Protein AF-A0A7Y7P515-F1 (afdb_monomer_lite)

Secondary structure (DSSP, 8-state):
--HHHHHHHHHHTT--HHHHHHHTT--HHHHHHHHHTT---HHHHHHHHHHHTS-GGGGS-S---------------------------TTS-HHHHHHHHHHHHHHHHHT-

Radius of gyration: 21.18 Å; chains: 1; bounding box: 38×63×33 Å

Structure (mmCIF, N/CA/C/O backbone):
data_AF-A0A7Y7P515-F1
#
_entry.id   AF-A0A7Y7P515-F1
#
loop_
_atom_site.group_PDB
_atom_site.id
_atom_site.type_symbol
_atom_site.label_atom_id
_atom_site.label_alt_id
_atom_site.label_comp_id
_atom_site.label_asym_id
_atom_site.label_entity_id
_atom_site.label_seq_id
_atom_site.pdbx_PDB_ins_code
_atom_site.Cartn_x
_atom_site.Cartn_y
_atom_site.Cartn_z
_atom_site.occupancy
_atom_site.B_iso_or_equiv
_atom_site.auth_seq_id
_atom_site.auth_comp_id
_atom_site.auth_asym_id
_atom_site.auth_atom_id
_atom_site.pdbx_PDB_model_num
ATOM 1 N N . MET A 1 1 ? 6.223 4.479 -0.419 1.00 62.28 1 MET A N 1
ATOM 2 C CA . MET A 1 1 ? 5.185 3.427 -0.405 1.00 62.28 1 MET A CA 1
ATOM 3 C C . MET A 1 1 ? 5.525 2.466 0.711 1.00 62.28 1 MET A C 1
ATOM 5 O O . MET A 1 1 ? 6.618 1.895 0.723 1.00 62.28 1 MET A O 1
ATOM 9 N N . ASN A 1 2 ? 4.598 2.340 1.650 1.00 71.94 2 ASN A N 1
ATOM 10 C CA . ASN A 1 2 ? 4.781 1.690 2.927 1.00 71.94 2 ASN A CA 1
ATOM 11 C C . ASN A 1 2 ? 4.178 0.288 2.910 1.00 71.94 2 ASN A C 1
ATOM 13 O O . ASN A 1 2 ? 3.029 0.057 3.277 1.00 71.94 2 ASN A O 1
ATOM 17 N N . TYR A 1 3 ? 4.984 -0.670 2.477 1.00 72.25 3 TYR A N 1
ATOM 18 C CA . TYR A 1 3 ? 4.586 -2.072 2.436 1.00 72.25 3 TYR A CA 1
ATOM 19 C C . TYR A 1 3 ? 4.462 -2.706 3.836 1.00 72.25 3 TYR A C 1
ATOM 21 O O . TYR A 1 3 ? 3.869 -3.777 3.959 1.00 72.25 3 TYR A O 1
ATOM 29 N N . ASN A 1 4 ? 4.954 -2.048 4.897 1.00 79.88 4 ASN A N 1
ATOM 30 C CA . ASN A 1 4 ? 4.738 -2.492 6.279 1.00 79.88 4 ASN A CA 1
ATOM 31 C C . ASN A 1 4 ? 3.289 -2.258 6.723 1.00 79.88 4 ASN A C 1
ATOM 33 O O . ASN A 1 4 ? 2.718 -3.136 7.368 1.00 79.88 4 ASN A O 1
ATOM 37 N N . LYS A 1 5 ? 2.647 -1.177 6.252 1.00 84.44 5 LYS A N 1
ATOM 38 C CA . LYS A 1 5 ? 1.217 -0.922 6.505 1.00 84.44 5 LYS A CA 1
ATOM 39 C C . LYS A 1 5 ? 0.312 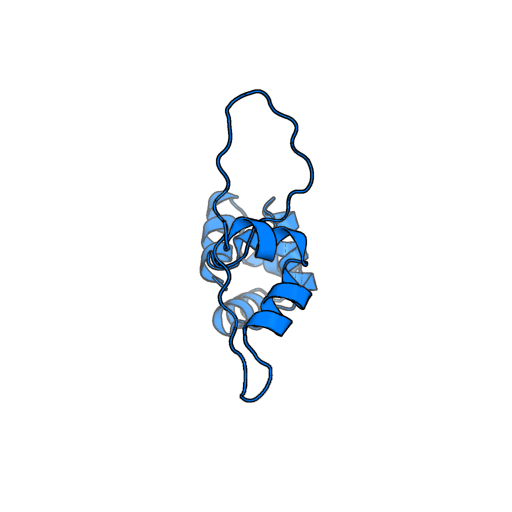-2.060 6.039 1.00 84.44 5 LYS A C 1
ATOM 41 O O . LYS A 1 5 ? -0.720 -2.290 6.653 1.00 84.44 5 LYS A O 1
ATOM 46 N N . ILE A 1 6 ? 0.680 -2.794 4.982 1.00 85.75 6 ILE A N 1
ATOM 47 C CA . ILE A 1 6 ? -0.104 -3.956 4.528 1.00 85.75 6 ILE A CA 1
ATOM 48 C C . ILE A 1 6 ? -0.175 -5.014 5.635 1.00 85.75 6 ILE A C 1
ATOM 50 O O . ILE A 1 6 ? -1.242 -5.571 5.876 1.00 85.75 6 ILE A O 1
ATOM 54 N N . LYS A 1 7 ? 0.941 -5.272 6.328 1.00 85.81 7 LYS A N 1
ATOM 55 C CA . LYS A 1 7 ? 0.993 -6.253 7.420 1.00 85.81 7 LYS A CA 1
ATOM 56 C C . LYS A 1 7 ? 0.229 -5.769 8.645 1.00 85.81 7 LYS A C 1
ATOM 58 O O . LYS A 1 7 ? -0.609 -6.500 9.152 1.00 85.81 7 LYS A O 1
ATOM 63 N N . GLU A 1 8 ? 0.463 -4.525 9.050 1.00 88.38 8 GLU A N 1
ATOM 64 C CA . GLU A 1 8 ? -0.221 -3.907 10.193 1.00 88.38 8 GLU A CA 1
ATOM 65 C C . GLU A 1 8 ? -1.745 -3.903 9.998 1.00 88.38 8 GLU A C 1
ATOM 67 O O . GLU A 1 8 ? -2.510 -4.277 10.890 1.00 88.38 8 GLU A O 1
ATOM 72 N N . LEU A 1 9 ? -2.206 -3.543 8.796 1.00 88.31 9 LEU A N 1
ATOM 73 C CA . LEU A 1 9 ? -3.627 -3.543 8.465 1.00 88.31 9 LEU A CA 1
ATOM 74 C C . LEU A 1 9 ? -4.196 -4.962 8.414 1.00 88.31 9 LEU A C 1
ATOM 76 O O . LEU A 1 9 ? -5.289 -5.179 8.937 1.00 88.31 9 LEU A O 1
ATOM 80 N N . ALA A 1 10 ? -3.467 -5.929 7.855 1.00 88.19 10 ALA A N 1
ATOM 81 C CA . ALA A 1 10 ? -3.877 -7.331 7.852 1.00 88.19 10 ALA A CA 1
ATOM 82 C C . ALA A 1 10 ? -4.068 -7.872 9.280 1.00 88.19 10 ALA A C 1
ATOM 84 O O . ALA A 1 10 ? -5.127 -8.423 9.593 1.00 88.19 10 ALA A O 1
ATOM 85 N N . GLU A 1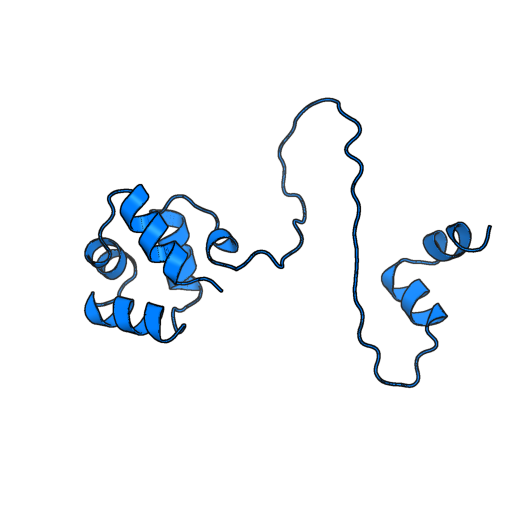 11 ? -3.110 -7.611 10.171 1.00 88.12 11 GLU A N 1
ATOM 86 C CA . GLU A 1 11 ? -3.185 -7.977 11.590 1.00 88.12 11 GLU A CA 1
ATOM 87 C C . GLU A 1 11 ? -4.388 -7.319 12.282 1.00 88.12 11 GLU A C 1
ATOM 89 O O . GLU A 1 11 ? -5.183 -8.006 12.927 1.00 88.12 11 GLU A O 1
ATOM 94 N N . SER A 1 12 ? -4.600 -6.014 12.072 1.00 87.69 12 SER A N 1
ATOM 95 C CA . SER A 1 12 ? -5.735 -5.282 12.660 1.00 87.69 12 SER A CA 1
ATOM 96 C C . SER A 1 12 ? -7.104 -5.803 12.197 1.00 87.69 12 SER A C 1
ATOM 98 O O . SER A 1 12 ? -8.087 -5.747 12.938 1.00 87.69 12 SER A O 1
ATOM 100 N N . ARG A 1 13 ? -7.173 -6.336 10.971 1.00 86.75 13 ARG A N 1
ATOM 101 C CA . ARG A 1 13 ? -8.384 -6.900 10.359 1.00 86.75 13 ARG A CA 1
ATOM 102 C C . ARG A 1 13 ? -8.539 -8.399 10.622 1.00 86.75 13 ARG A C 1
ATOM 104 O O . ARG A 1 13 ? -9.507 -8.982 10.140 1.00 86.75 13 ARG A O 1
ATOM 111 N N . LYS A 1 14 ? -7.628 -9.018 11.387 1.00 89.31 14 LYS A N 1
ATOM 112 C CA . LYS A 1 14 ? -7.569 -10.474 11.619 1.00 89.31 14 LYS A CA 1
ATOM 113 C C . LYS A 1 14 ? -7.505 -11.282 10.315 1.00 89.31 14 LYS A C 1
ATOM 115 O O . LYS A 1 14 ? -8.009 -12.400 10.250 1.00 89.31 14 LYS A O 1
ATOM 120 N N . VAL A 1 15 ? -6.896 -10.713 9.277 1.00 88.94 15 VAL A N 1
ATOM 121 C CA . VAL A 1 15 ? -6.670 -11.378 7.991 1.00 88.94 15 VAL A CA 1
ATOM 122 C C . VAL A 1 15 ? -5.216 -11.825 7.946 1.00 88.94 15 VAL A C 1
ATOM 124 O O . VAL A 1 15 ? -4.308 -11.025 8.162 1.00 88.94 15 VAL A O 1
ATOM 127 N N . THR A 1 16 ? -4.970 -13.100 7.657 1.00 89.38 16 THR A N 1
ATOM 128 C CA . THR A 1 16 ? -3.593 -13.589 7.552 1.00 89.38 16 THR A CA 1
ATOM 129 C C . THR A 1 16 ? -2.975 -13.209 6.204 1.00 89.38 16 THR A C 1
ATOM 131 O O . THR A 1 16 ? -3.666 -13.074 5.191 1.00 89.38 16 THR A O 1
ATOM 134 N N . ILE A 1 17 ? -1.645 -13.080 6.153 1.00 88.50 17 ILE A N 1
ATOM 135 C CA . ILE A 1 17 ? -0.926 -12.861 4.884 1.00 88.50 17 ILE A CA 1
ATOM 136 C C . ILE A 1 17 ? -1.167 -14.019 3.906 1.00 88.50 17 ILE A C 1
ATOM 138 O O . ILE A 1 17 ? -1.250 -13.801 2.698 1.00 88.50 17 ILE A O 1
ATOM 142 N N . LYS A 1 18 ? -1.341 -15.238 4.423 1.00 89.88 18 LYS A N 1
ATOM 143 C CA . LYS A 1 18 ? -1.703 -16.415 3.634 1.00 89.88 18 LYS A CA 1
ATOM 144 C C . LYS A 1 18 ? -3.058 -16.248 2.945 1.00 89.88 18 LYS A C 1
ATOM 146 O O . LYS A 1 18 ? -3.157 -16.486 1.743 1.00 89.88 18 LYS A O 1
ATOM 151 N N . ASP A 1 19 ? -4.072 -15.782 3.672 1.00 90.50 19 ASP A N 1
ATOM 152 C CA . ASP A 1 19 ? -5.406 -15.542 3.109 1.00 90.50 19 ASP A CA 1
ATOM 153 C C . ASP A 1 19 ? -5.385 -14.434 2.054 1.00 90.50 19 ASP A C 1
ATOM 155 O O . ASP A 1 19 ? -6.017 -14.565 1.005 1.00 90.50 19 ASP A O 1
ATOM 159 N N . LEU A 1 20 ? -4.620 -13.364 2.297 1.00 90.88 20 LEU A N 1
ATOM 160 C CA . LEU A 1 20 ? -4.410 -12.306 1.306 1.00 90.88 20 LEU A CA 1
ATOM 161 C C . LEU A 1 20 ? -3.756 -12.856 0.041 1.00 90.88 20 LEU A C 1
ATOM 163 O O . LEU A 1 20 ? -4.240 -12.583 -1.054 1.00 90.88 20 LEU A O 1
ATOM 167 N N . ALA A 1 21 ? -2.696 -13.655 0.185 1.00 91.94 21 ALA A N 1
ATOM 168 C CA . ALA A 1 21 ? -1.975 -14.232 -0.942 1.00 91.94 21 ALA A CA 1
ATOM 169 C C . ALA A 1 21 ? -2.903 -15.065 -1.832 1.00 91.94 21 ALA A C 1
ATOM 171 O O . ALA A 1 21 ? -2.966 -14.819 -3.036 1.00 91.94 21 ALA A O 1
ATOM 172 N N . ILE A 1 22 ? -3.690 -15.962 -1.232 1.00 92.69 22 ILE A N 1
ATOM 173 C CA . ILE A 1 22 ? -4.652 -16.805 -1.956 1.00 92.69 22 ILE A CA 1
ATOM 174 C C . ILE A 1 22 ? -5.658 -15.942 -2.725 1.00 92.69 22 ILE A C 1
ATOM 176 O O . ILE A 1 22 ? -5.901 -16.184 -3.907 1.00 92.69 22 ILE A O 1
ATOM 180 N N . ARG A 1 23 ? -6.211 -14.906 -2.084 1.00 88.88 23 ARG A N 1
ATOM 181 C CA . ARG A 1 23 ? -7.228 -14.035 -2.695 1.00 88.88 23 ARG A CA 1
ATOM 182 C C . ARG A 1 23 ? -6.692 -13.166 -3.829 1.00 88.88 23 ARG A C 1
ATOM 184 O O . ARG A 1 23 ? -7.458 -12.819 -4.719 1.00 88.88 23 ARG A O 1
ATOM 191 N N . VAL A 1 24 ? -5.404 -12.820 -3.811 1.00 91.75 24 VAL A N 1
ATOM 192 C CA . VAL A 1 24 ? -4.783 -11.977 -4.847 1.00 91.75 24 VAL A CA 1
ATOM 193 C C . VAL A 1 24 ? -3.919 -12.747 -5.845 1.00 91.75 24 VAL A C 1
ATOM 195 O O . VAL A 1 24 ? -3.212 -12.131 -6.641 1.00 91.75 24 VAL A O 1
ATOM 198 N N . GLY A 1 25 ? -3.983 -14.082 -5.831 1.00 90.75 25 GLY A N 1
ATOM 199 C CA . GLY A 1 25 ? -3.298 -14.939 -6.804 1.00 90.75 25 GLY A CA 1
ATOM 200 C C . GLY A 1 25 ? -1.790 -15.084 -6.574 1.00 90.75 25 GLY A C 1
ATOM 201 O O . GLY A 1 25 ? -1.046 -15.371 -7.510 1.00 90.75 25 GLY A O 1
ATOM 202 N N . TYR A 1 26 ? -1.326 -14.886 -5.340 1.00 92.50 26 TYR A N 1
ATOM 203 C CA . TYR A 1 26 ? 0.053 -15.132 -4.926 1.00 92.50 26 TYR A CA 1
ATOM 204 C C . TYR A 1 26 ? 0.159 -16.416 -4.099 1.00 92.50 26 TYR A C 1
ATOM 206 O O . TYR A 1 26 ? -0.755 -16.808 -3.377 1.00 92.50 26 TYR A O 1
ATOM 214 N N . THR A 1 27 ? 1.335 -17.040 -4.124 1.00 93.75 27 THR A N 1
ATOM 215 C CA . THR A 1 27 ? 1.721 -17.951 -3.041 1.00 93.75 27 THR A CA 1
ATOM 216 C C . THR A 1 27 ? 2.071 -17.134 -1.798 1.00 93.75 27 THR A C 1
ATOM 218 O O . THR A 1 27 ? 2.507 -15.988 -1.910 1.00 93.75 27 THR A O 1
ATOM 221 N N . GLU A 1 28 ? 1.936 -17.710 -0.605 1.00 91.69 28 GLU A N 1
ATOM 222 C CA . GLU A 1 28 ? 2.274 -17.027 0.655 1.00 91.69 28 GLU A CA 1
ATOM 223 C C . GLU A 1 28 ? 3.718 -16.486 0.649 1.00 91.69 28 GLU A C 1
ATOM 225 O O . GLU A 1 28 ? 3.958 -15.299 0.888 1.00 91.69 28 GLU A O 1
ATOM 230 N N . ALA A 1 29 ? 4.681 -17.326 0.254 1.00 90.44 29 ALA A N 1
ATOM 231 C CA . ALA A 1 29 ? 6.077 -16.926 0.084 1.00 90.44 29 ALA A CA 1
ATOM 232 C C . ALA A 1 29 ? 6.256 -15.859 -1.014 1.00 90.44 29 ALA A C 1
ATOM 234 O O . ALA A 1 29 ? 7.070 -14.942 -0.872 1.00 90.44 29 ALA A O 1
ATOM 235 N N . GLY A 1 30 ? 5.482 -15.955 -2.100 1.00 91.88 30 GLY A N 1
ATOM 236 C CA . GLY A 1 30 ? 5.488 -14.994 -3.199 1.00 91.88 30 GLY A CA 1
ATOM 237 C C . GLY A 1 30 ? 5.016 -13.610 -2.765 1.00 91.88 30 GLY A C 1
ATOM 238 O O . GLY A 1 30 ? 5.679 -12.622 -3.081 1.00 91.88 30 GLY A O 1
ATOM 239 N N . LEU A 1 31 ? 3.934 -13.530 -1.986 1.00 90.88 31 LEU A N 1
ATOM 240 C CA . LEU A 1 31 ? 3.436 -12.266 -1.449 1.00 90.88 31 LEU A CA 1
ATOM 241 C C . LEU A 1 31 ? 4.434 -11.665 -0.453 1.00 90.88 31 LEU A C 1
ATOM 243 O O . LEU A 1 31 ? 4.753 -10.481 -0.546 1.00 90.88 31 LEU A O 1
ATOM 247 N N . HIS A 1 32 ? 5.018 -12.476 0.435 1.00 89.19 32 HIS A N 1
ATOM 248 C CA . HIS A 1 32 ? 6.083 -12.018 1.334 1.00 89.19 32 HIS A CA 1
ATOM 249 C C . HIS A 1 32 ? 7.285 -11.437 0.581 1.00 89.19 32 HIS 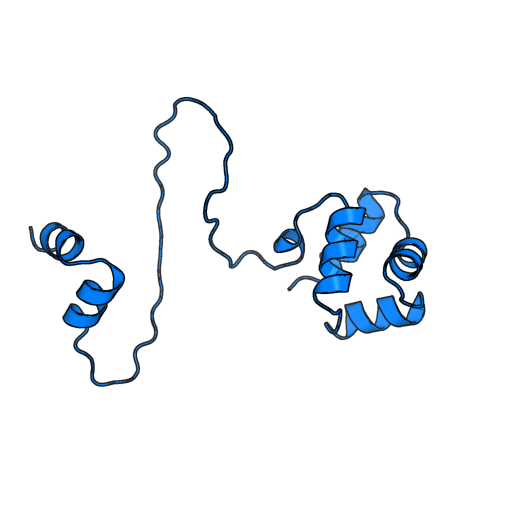A C 1
ATOM 251 O O . HIS A 1 32 ? 7.815 -10.392 0.976 1.00 89.19 32 HIS A O 1
ATOM 257 N N . LYS A 1 33 ? 7.714 -12.096 -0.501 1.00 91.00 33 LYS A N 1
ATOM 258 C CA . LYS A 1 33 ? 8.799 -11.614 -1.361 1.00 91.00 33 LYS A CA 1
ATOM 259 C C . LYS A 1 33 ? 8.404 -10.327 -2.084 1.00 91.00 33 LYS A C 1
ATOM 261 O O . LYS A 1 33 ? 9.204 -9.400 -2.111 1.00 91.00 33 LYS A O 1
ATOM 266 N N . ALA A 1 34 ? 7.183 -10.240 -2.606 1.00 89.44 34 ALA A N 1
ATOM 267 C CA . ALA A 1 34 ? 6.693 -9.057 -3.309 1.00 89.44 34 ALA A CA 1
ATOM 268 C C . ALA A 1 34 ? 6.572 -7.832 -2.385 1.00 89.44 34 ALA A C 1
ATOM 270 O O . ALA A 1 34 ? 6.991 -6.742 -2.768 1.00 89.44 34 ALA A O 1
ATOM 271 N N . ILE A 1 35 ? 6.089 -8.019 -1.150 1.00 87.38 35 ILE A N 1
ATOM 272 C CA . ILE A 1 35 ? 6.061 -6.988 -0.097 1.00 87.38 35 ILE A CA 1
ATOM 273 C C . ILE A 1 35 ? 7.487 -6.513 0.213 1.00 87.38 35 ILE A C 1
ATOM 275 O O . ILE A 1 35 ? 7.750 -5.312 0.244 1.00 87.38 35 ILE A O 1
ATOM 279 N N . ARG A 1 36 ? 8.426 -7.448 0.416 1.00 85.94 36 ARG A N 1
ATOM 280 C CA . ARG A 1 36 ? 9.828 -7.128 0.741 1.00 85.94 36 ARG A CA 1
ATOM 281 C C . ARG A 1 36 ? 10.534 -6.391 -0.400 1.00 85.94 36 ARG A C 1
ATOM 283 O O . ARG A 1 36 ? 11.247 -5.425 -0.152 1.00 85.94 36 ARG A O 1
ATOM 290 N N . ASN A 1 37 ? 10.315 -6.840 -1.632 1.00 88.94 37 ASN A N 1
ATOM 291 C CA . ASN A 1 37 ? 10.961 -6.312 -2.830 1.00 88.94 37 ASN A CA 1
ATOM 292 C C . ASN A 1 37 ? 10.229 -5.104 -3.426 1.00 88.94 37 ASN A C 1
ATOM 294 O O . ASN A 1 37 ? 10.666 -4.589 -4.451 1.00 88.94 37 ASN A O 1
ATOM 298 N N . LYS A 1 38 ? 9.128 -4.653 -2.807 1.00 84.31 38 LYS A N 1
ATOM 299 C CA . LYS A 1 38 ? 8.300 -3.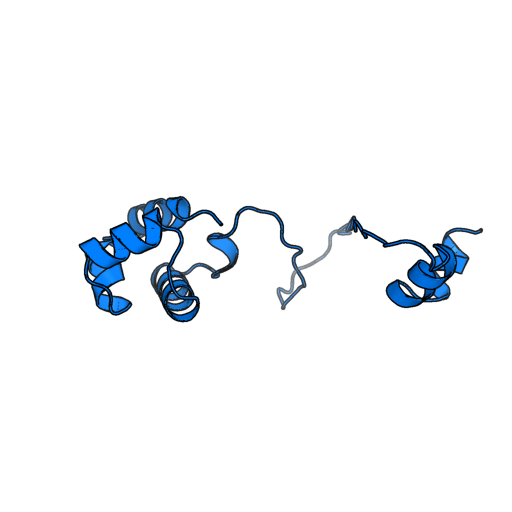537 -3.287 1.00 84.31 38 LYS A CA 1
ATOM 300 C C . LYS A 1 38 ? 7.817 -3.736 -4.732 1.00 84.31 38 LYS A C 1
ATOM 302 O O . LYS A 1 38 ? 7.807 -2.800 -5.524 1.00 84.31 38 LYS A O 1
ATOM 307 N N . SER A 1 39 ? 7.445 -4.970 -5.074 1.00 88.19 39 SER A N 1
ATOM 308 C CA . SER A 1 39 ? 7.156 -5.409 -6.447 1.00 88.19 39 SER A CA 1
ATOM 309 C C . SER A 1 39 ? 5.742 -5.981 -6.608 1.00 88.19 39 SER A C 1
ATOM 311 O O . SER A 1 39 ? 5.522 -6.885 -7.418 1.00 88.19 39 SER A O 1
ATOM 313 N N . ILE A 1 40 ? 4.791 -5.532 -5.786 1.00 88.75 40 ILE A N 1
ATOM 314 C CA . ILE A 1 40 ? 3.381 -5.921 -5.923 1.00 88.75 40 ILE A CA 1
ATOM 315 C C . ILE A 1 40 ? 2.800 -5.186 -7.134 1.00 88.75 40 ILE A C 1
ATOM 317 O O . ILE A 1 40 ? 3.030 -3.989 -7.301 1.00 88.75 40 ILE A O 1
ATOM 321 N N . LYS A 1 41 ? 2.052 -5.899 -7.982 1.00 88.88 41 LYS A N 1
ATOM 322 C CA . LYS A 1 41 ? 1.329 -5.284 -9.105 1.00 88.88 41 LYS A CA 1
ATOM 323 C C . LYS A 1 41 ? 0.222 -4.365 -8.585 1.00 88.88 41 LYS A C 1
ATOM 325 O O . LYS A 1 41 ? -0.394 -4.677 -7.569 1.00 88.88 41 LYS A O 1
ATOM 330 N N . VAL A 1 42 ? -0.062 -3.277 -9.300 1.00 87.38 42 VAL A N 1
ATOM 331 C CA . VAL A 1 42 ? -1.097 -2.302 -8.904 1.00 87.38 42 VAL A CA 1
ATOM 332 C C . VAL A 1 42 ? -2.459 -2.980 -8.719 1.00 87.38 42 VAL A C 1
ATOM 334 O O . VAL A 1 42 ? -3.056 -2.815 -7.663 1.00 87.38 42 VAL A O 1
ATOM 337 N N . ASP A 1 43 ? -2.874 -3.846 -9.647 1.00 89.62 43 ASP A N 1
ATOM 338 C CA . ASP A 1 43 ? -4.147 -4.585 -9.555 1.00 89.62 43 ASP A CA 1
ATOM 339 C C . ASP A 1 43 ? -4.232 -5.450 -8.286 1.00 89.62 43 ASP A C 1
ATOM 341 O O . ASP A 1 43 ? -5.244 -5.506 -7.589 1.00 89.62 43 ASP A O 1
ATOM 345 N N . SER A 1 44 ? -3.132 -6.123 -7.938 1.00 91.56 44 SER A N 1
ATOM 346 C CA . SER A 1 44 ? -3.065 -6.948 -6.731 1.00 91.56 44 SER A CA 1
ATOM 347 C C . SER A 1 44 ? -3.090 -6.095 -5.466 1.00 91.56 44 SER A C 1
ATOM 349 O O . SER A 1 44 ? -3.701 -6.486 -4.476 1.00 91.56 44 SER A O 1
ATOM 351 N N . LEU A 1 45 ? -2.444 -4.930 -5.491 1.00 90.19 45 LEU A N 1
ATOM 352 C CA . LEU A 1 45 ? -2.466 -3.973 -4.392 1.00 90.19 45 LEU A CA 1
ATOM 353 C C . LEU A 1 45 ? -3.868 -3.382 -4.185 1.00 90.19 45 LEU A C 1
ATOM 355 O O . LEU A 1 45 ? -4.291 -3.220 -3.042 1.00 90.19 45 LEU A O 1
ATOM 359 N N . GLU A 1 46 ? -4.592 -3.099 -5.265 1.00 90.44 46 GLU A N 1
ATOM 360 C CA . GLU A 1 46 ? -5.981 -2.640 -5.219 1.00 90.44 46 GLU A CA 1
ATOM 361 C C . GLU A 1 46 ? -6.894 -3.700 -4.596 1.00 90.44 46 GLU A C 1
ATOM 363 O O . GLU A 1 46 ? -7.640 -3.399 -3.663 1.00 90.44 46 GLU A O 1
ATOM 368 N N . ASN A 1 47 ? -6.746 -4.963 -5.002 1.00 93.06 47 ASN A N 1
ATOM 369 C CA . ASN A 1 47 ? -7.473 -6.078 -4.393 1.00 93.06 47 ASN A CA 1
ATOM 370 C C . ASN A 1 47 ? -7.141 -6.239 -2.901 1.00 93.06 47 ASN A C 1
ATOM 372 O O . ASN A 1 47 ? -8.038 -6.462 -2.089 1.00 93.06 47 ASN A O 1
ATOM 376 N N . ILE A 1 48 ? -5.869 -6.087 -2.506 1.00 91.62 48 ILE A N 1
ATOM 377 C CA . ILE A 1 48 ? -5.475 -6.078 -1.086 1.00 91.62 48 ILE A CA 1
ATOM 378 C C . ILE A 1 48 ? -6.179 -4.931 -0.346 1.00 91.62 48 ILE A C 1
ATOM 380 O O . ILE A 1 48 ? -6.698 -5.146 0.749 1.00 91.62 48 ILE A O 1
ATOM 384 N N . ALA A 1 49 ? -6.235 -3.733 -0.935 1.00 91.44 49 ALA A N 1
ATOM 385 C CA . ALA A 1 49 ? -6.916 -2.576 -0.354 1.00 91.44 49 ALA A CA 1
ATOM 386 C C . ALA A 1 49 ? -8.407 -2.864 -0.117 1.00 91.44 49 ALA A C 1
ATOM 388 O O . ALA A 1 49 ? -8.915 -2.656 0.987 1.00 91.44 49 ALA A O 1
ATOM 389 N N . GLN A 1 50 ? -9.078 -3.428 -1.126 1.00 92.19 50 GLN A N 1
ATOM 390 C CA . GLN A 1 50 ? -10.483 -3.827 -1.055 1.00 92.19 50 GLN A CA 1
ATOM 391 C C . GLN A 1 50 ? -10.727 -4.870 0.042 1.00 92.19 50 GLN A C 1
ATOM 393 O O . GLN A 1 50 ? -11.644 -4.704 0.844 1.00 92.19 50 GLN A O 1
ATOM 398 N N . ILE A 1 51 ? -9.885 -5.907 0.135 1.00 90.69 51 ILE A N 1
ATOM 399 C CA . ILE A 1 51 ? -10.002 -6.950 1.170 1.00 90.69 51 ILE A CA 1
ATOM 400 C C . ILE A 1 51 ? -9.814 -6.364 2.575 1.00 90.69 51 ILE A C 1
ATOM 402 O O . ILE A 1 51 ? -10.508 -6.764 3.509 1.00 90.69 51 ILE A O 1
ATOM 406 N N . LEU A 1 52 ? -8.889 -5.417 2.735 1.00 89.56 52 LEU A N 1
ATOM 407 C CA . LEU A 1 52 ? -8.609 -4.765 4.016 1.00 89.56 52 LEU A CA 1
ATOM 408 C C . LEU A 1 52 ? -9.587 -3.619 4.341 1.00 89.56 52 LEU A C 1
ATOM 410 O O . LEU A 1 52 ? -9.549 -3.077 5.453 1.00 89.56 52 LEU A O 1
ATOM 414 N N . GLY A 1 53 ? -10.479 -3.272 3.408 1.00 88.00 53 GLY A N 1
ATOM 415 C CA . GLY A 1 53 ? -11.471 -2.209 3.563 1.00 88.00 53 GLY A CA 1
ATOM 416 C C . GLY A 1 53 ? -10.836 -0.829 3.727 1.00 88.00 53 GLY A C 1
ATOM 417 O O . GLY A 1 53 ? -11.292 -0.038 4.552 1.00 88.00 53 GLY A O 1
ATOM 418 N N . VAL A 1 54 ? -9.746 -0.565 3.007 1.00 87.81 54 VAL A N 1
ATOM 419 C CA . VAL A 1 54 ? -9.030 0.718 3.020 1.00 87.81 54 VAL A CA 1
ATOM 420 C C . VAL A 1 54 ? -8.820 1.212 1.589 1.00 87.81 54 VAL A C 1
ATOM 422 O O . VAL A 1 54 ? -8.743 0.399 0.668 1.00 87.81 54 VAL A O 1
ATOM 425 N N . PRO A 1 55 ? -8.706 2.528 1.359 1.00 86.31 55 PRO A N 1
ATOM 426 C CA . PRO A 1 55 ? -8.302 3.023 0.053 1.00 86.31 55 PRO A CA 1
ATOM 427 C C . PRO A 1 55 ? -6.851 2.618 -0.246 1.00 86.31 55 PRO A C 1
ATOM 429 O O . PRO A 1 55 ? -6.003 2.584 0.644 1.00 86.31 55 PRO A O 1
ATOM 432 N N . ILE A 1 56 ? -6.536 2.362 -1.520 1.00 86.56 56 ILE A N 1
ATOM 433 C CA . ILE A 1 56 ? -5.181 1.977 -1.957 1.00 86.56 56 ILE A CA 1
ATOM 434 C C . ILE A 1 56 ? -4.120 3.021 -1.565 1.00 86.56 56 ILE A C 1
ATOM 436 O O . ILE A 1 56 ? -2.973 2.676 -1.280 1.00 86.56 56 ILE A O 1
ATOM 440 N N . SER A 1 57 ? -4.527 4.292 -1.464 1.00 84.88 57 SER A N 1
ATOM 441 C CA . SER A 1 57 ? -3.708 5.409 -0.988 1.00 84.88 57 SER A CA 1
ATOM 442 C C . SER A 1 57 ? -3.170 5.202 0.431 1.00 84.88 57 SER A C 1
ATOM 444 O O . SER A 1 57 ? -2.096 5.712 0.746 1.00 84.88 57 SER A O 1
ATOM 446 N N . SER A 1 58 ? -3.838 4.403 1.273 1.00 84.44 58 SER A N 1
ATOM 447 C CA . SER A 1 58 ? -3.376 4.093 2.629 1.00 84.44 58 SER A CA 1
ATOM 448 C C . SER A 1 58 ? -2.008 3.407 2.654 1.00 84.44 58 SER A C 1
ATOM 450 O O . SER A 1 58 ? -1.285 3.572 3.635 1.00 84.44 58 SER A O 1
ATOM 452 N N . PHE A 1 59 ? -1.616 2.689 1.594 1.00 84.44 59 PHE A N 1
ATOM 453 C CA . PHE A 1 59 ? -0.308 2.024 1.492 1.00 84.44 59 PHE A CA 1
ATOM 454 C C . PHE A 1 59 ? 0.818 2.942 1.017 1.00 84.44 59 PHE A C 1
ATOM 456 O O . PHE A 1 59 ? 1.970 2.516 0.925 1.00 84.44 59 PHE A O 1
ATOM 463 N N . PHE A 1 60 ? 0.526 4.200 0.711 1.00 83.12 60 PHE A N 1
ATOM 464 C CA . PHE A 1 60 ? 1.534 5.182 0.352 1.00 83.12 60 PHE A CA 1
ATOM 465 C C . PHE A 1 60 ? 1.898 5.999 1.598 1.00 83.12 60 PHE A C 1
ATOM 467 O O . PHE A 1 60 ? 1.098 6.173 2.520 1.00 83.12 60 PHE A O 1
ATOM 474 N N . ASP A 1 61 ? 3.167 6.394 1.684 1.00 72.38 61 ASP A N 1
ATOM 475 C CA . ASP A 1 61 ? 3.596 7.346 2.707 1.00 72.38 61 ASP A CA 1
ATOM 476 C C . ASP A 1 61 ? 2.972 8.695 2.344 1.00 72.38 61 ASP A C 1
ATOM 478 O O . ASP A 1 61 ? 2.794 8.975 1.156 1.00 72.38 61 ASP A O 1
ATOM 482 N N . GLU A 1 62 ? 2.562 9.472 3.346 1.00 61.72 62 GLU A N 1
ATOM 483 C CA . GLU A 1 62 ? 1.811 10.721 3.187 1.00 61.72 62 GLU A CA 1
ATOM 484 C C . GLU A 1 62 ? 2.602 11.767 2.396 1.00 61.72 62 GLU A C 1
ATOM 486 O O . GLU A 1 62 ? 3.222 12.665 2.950 1.00 61.72 62 GLU A O 1
ATOM 491 N N . THR A 1 63 ? 2.572 11.671 1.075 1.00 53.12 63 THR A N 1
ATOM 492 C CA . THR A 1 63 ? 2.985 12.755 0.191 1.00 53.12 63 THR A CA 1
ATOM 493 C C . THR A 1 63 ? 2.081 12.825 -1.027 1.00 53.12 63 THR A C 1
ATOM 495 O O . THR A 1 63 ? 2.596 13.026 -2.114 1.00 53.12 63 THR A O 1
ATOM 498 N N . PHE A 1 64 ? 0.757 12.657 -0.906 1.00 44.78 64 PHE A N 1
ATOM 499 C CA . PHE A 1 64 ? -0.130 13.048 -2.008 1.00 44.78 64 PHE A CA 1
ATOM 500 C C . PHE A 1 64 ? -1.420 13.744 -1.566 1.00 44.78 64 PHE A C 1
ATOM 502 O O . PHE A 1 64 ? -2.217 13.249 -0.770 1.00 44.78 64 PHE A O 1
ATOM 509 N N . VAL A 1 65 ? -1.544 14.933 -2.155 1.00 42.50 65 VAL A N 1
ATOM 510 C CA . VAL A 1 65 ? -2.638 15.896 -2.217 1.00 42.50 65 VAL A CA 1
ATOM 511 C C . VAL A 1 65 ? -3.994 15.201 -2.351 1.00 42.50 65 VAL A C 1
ATOM 513 O O . VAL A 1 65 ? -4.233 14.457 -3.300 1.00 42.50 65 VAL A O 1
ATOM 516 N N . GLN A 1 66 ? -4.908 15.475 -1.422 1.00 45.19 66 GLN A N 1
ATOM 517 C CA . GLN A 1 66 ? -6.308 15.085 -1.569 1.00 45.19 66 GLN A CA 1
ATOM 518 C C . GLN A 1 66 ? -6.974 16.015 -2.592 1.00 45.19 66 GLN A C 1
ATOM 520 O O . GLN A 1 66 ? -7.109 17.211 -2.344 1.00 45.19 66 GLN A O 1
ATOM 525 N N . SER A 1 67 ? -7.417 15.472 -3.729 1.00 46.22 67 SER A N 1
ATOM 526 C CA . SER A 1 67 ? -8.524 16.070 -4.487 1.00 46.22 67 SER A CA 1
ATOM 527 C C . SER A 1 67 ? -9.849 15.506 -3.959 1.00 46.22 67 SER A C 1
ATOM 529 O O . SER A 1 67 ? -9.906 14.319 -3.627 1.00 46.22 67 SER A O 1
ATOM 531 N N . PRO A 1 68 ? -10.913 16.318 -3.841 1.00 42.22 68 PRO A N 1
ATOM 532 C CA . PRO A 1 68 ? -12.114 15.918 -3.128 1.00 42.22 68 PRO A CA 1
ATOM 533 C C . PRO A 1 68 ? -13.051 15.113 -4.033 1.00 42.22 68 PRO A C 1
ATOM 535 O O . PRO A 1 68 ? -13.517 15.609 -5.056 1.00 42.22 68 PRO A O 1
ATOM 538 N N . ALA A 1 69 ? -13.420 13.907 -3.605 1.00 42.16 69 ALA A N 1
ATOM 539 C CA . ALA A 1 69 ? -14.645 13.256 -4.054 1.00 42.16 69 ALA A CA 1
ATOM 540 C C . ALA A 1 69 ? -15.575 13.061 -2.848 1.00 42.16 69 ALA A C 1
ATOM 542 O O . ALA A 1 69 ? -15.371 12.181 -2.020 1.00 42.16 69 ALA A O 1
ATOM 543 N N . LYS A 1 70 ? -16.565 13.962 -2.777 1.00 50.56 70 LYS A N 1
ATOM 544 C CA . LYS A 1 70 ? -17.838 13.913 -2.037 1.00 50.56 70 LYS A CA 1
ATOM 545 C C . LYS A 1 70 ? -17.820 13.308 -0.623 1.00 50.56 70 LYS A C 1
ATOM 547 O O . LYS A 1 70 ? -18.060 12.123 -0.433 1.00 50.56 70 LYS A O 1
ATOM 552 N N . ALA A 1 71 ? -17.756 14.193 0.368 1.00 41.47 71 ALA A N 1
ATOM 553 C CA . ALA A 1 71 ? -18.495 14.024 1.614 1.00 41.47 71 ALA A CA 1
ATOM 554 C C . ALA A 1 71 ? -19.143 15.370 1.963 1.00 41.47 71 ALA A C 1
ATOM 556 O O . ALA A 1 71 ? -18.455 16.367 2.188 1.00 41.47 71 ALA A O 1
ATOM 557 N N . GLU A 1 72 ? -20.474 15.410 1.934 1.00 50.38 72 GLU A N 1
ATOM 558 C CA . GLU A 1 72 ? -21.265 16.476 2.548 1.00 50.38 72 GLU A CA 1
ATOM 559 C C . GLU A 1 72 ? -20.868 16.584 4.024 1.00 50.38 72 GLU A C 1
ATOM 561 O O . GLU A 1 72 ? -20.773 15.542 4.662 1.00 50.38 72 GLU A O 1
ATOM 566 N N . LEU A 1 73 ? -20.638 17.794 4.562 1.00 43.56 73 LEU A N 1
ATOM 567 C CA . LEU A 1 73 ? -20.908 18.156 5.969 1.00 43.56 73 LEU A CA 1
ATOM 568 C C . LEU A 1 73 ? -20.500 19.610 6.294 1.00 43.56 73 LEU A C 1
ATOM 570 O O . LEU A 1 73 ? -19.327 19.977 6.296 1.00 43.56 73 LEU A O 1
ATOM 574 N N . LYS A 1 74 ? -21.552 20.390 6.574 1.00 45.06 74 LYS A N 1
ATOM 575 C CA . LYS A 1 74 ? -21.749 21.493 7.537 1.00 45.06 74 LYS A CA 1
ATOM 576 C C . LYS A 1 74 ? -20.533 22.300 8.039 1.00 45.06 74 LYS A C 1
ATOM 578 O O . LYS A 1 74 ? -19.685 21.803 8.767 1.00 45.06 74 LYS A O 1
ATOM 583 N N . SER A 1 75 ? -20.605 23.600 7.740 1.00 55.31 75 SER A N 1
ATOM 584 C CA . SER A 1 75 ? -20.255 24.769 8.565 1.00 55.31 75 SER A CA 1
ATOM 585 C C . SER A 1 75 ? -19.104 24.647 9.569 1.00 55.31 75 SER A C 1
ATOM 587 O O . SER A 1 75 ? -19.309 24.564 10.776 1.00 55.31 75 SER A O 1
ATOM 589 N N . SER A 1 76 ? -17.889 24.804 9.067 1.00 51.88 76 SER A N 1
ATOM 590 C CA . SER A 1 76 ? -16.854 25.630 9.691 1.00 51.88 76 SER A CA 1
ATOM 591 C C . SER A 1 76 ? -15.959 26.114 8.555 1.00 51.88 76 SER A C 1
ATOM 593 O O . SER A 1 76 ? -15.749 25.375 7.592 1.00 51.88 76 SER A O 1
ATOM 595 N N . GLU A 1 77 ? -15.528 27.375 8.576 1.00 52.31 77 GLU A N 1
ATOM 596 C CA . GLU A 1 77 ? -14.692 27.955 7.519 1.00 52.31 77 GLU A CA 1
ATOM 597 C C . GLU A 1 77 ? -13.368 27.188 7.429 1.00 52.31 77 GLU A C 1
ATOM 599 O O . GLU A 1 77 ? -12.389 27.480 8.117 1.00 52.31 77 GLU A O 1
ATOM 604 N N . LYS A 1 78 ? -13.348 26.146 6.599 1.00 48.88 78 LYS A N 1
ATOM 605 C CA . LYS A 1 78 ? -12.155 25.352 6.348 1.00 48.88 78 LYS A CA 1
ATOM 606 C C . LYS A 1 78 ? -11.209 26.222 5.532 1.00 48.88 78 LYS A C 1
ATOM 608 O O . LYS A 1 78 ? -11.424 26.453 4.345 1.00 48.88 78 LYS A O 1
ATOM 613 N N . LYS A 1 79 ? -10.174 26.739 6.191 1.00 46.94 79 LYS A N 1
ATOM 614 C CA . LYS A 1 79 ? -9.049 27.387 5.520 1.00 46.94 79 LYS A CA 1
ATOM 615 C C . LYS A 1 79 ? -8.185 26.298 4.906 1.00 46.94 79 LYS A C 1
ATOM 617 O O . LYS A 1 79 ? -7.571 25.508 5.618 1.00 46.94 79 LYS A O 1
ATOM 622 N N . TYR A 1 80 ? -8.172 26.252 3.583 1.00 51.28 80 TYR A N 1
ATOM 623 C CA . TYR A 1 80 ? -7.325 25.341 2.832 1.00 51.28 80 TYR A CA 1
ATOM 624 C C . TYR A 1 80 ? -6.037 26.071 2.463 1.00 51.28 80 TYR A C 1
ATOM 626 O O . TYR A 1 80 ? -6.078 27.124 1.829 1.00 51.28 80 TYR A O 1
ATOM 634 N N . GLN A 1 81 ? -4.900 25.515 2.872 1.00 46.62 81 GLN A N 1
ATOM 635 C CA . GLN A 1 81 ? -3.579 25.981 2.465 1.00 46.62 81 GLN A CA 1
ATOM 636 C C . GLN A 1 81 ? -2.975 24.942 1.520 1.00 46.62 81 GLN A C 1
ATOM 638 O O . GLN A 1 81 ? -2.921 23.759 1.851 1.00 46.62 81 GLN A O 1
ATOM 643 N N . ILE A 1 82 ? -2.545 25.387 0.340 1.00 55.69 82 ILE A N 1
ATOM 644 C CA . ILE A 1 82 ? -1.946 24.542 -0.697 1.00 55.69 82 ILE A CA 1
ATOM 645 C C . ILE A 1 82 ? -0.536 25.068 -0.974 1.00 55.69 82 ILE A C 1
ATOM 647 O O . ILE A 1 82 ? -0.364 26.259 -1.224 1.00 55.69 82 ILE A O 1
ATOM 651 N N . THR A 1 83 ? 0.457 24.176 -0.954 1.00 44.56 83 THR A N 1
ATOM 652 C CA . THR A 1 83 ? 1.858 24.484 -1.279 1.00 44.56 83 THR A CA 1
ATOM 653 C C . THR A 1 83 ? 2.289 23.631 -2.468 1.00 44.56 83 THR A C 1
ATOM 655 O O . THR A 1 83 ? 2.157 22.410 -2.425 1.00 44.56 83 THR A O 1
ATOM 658 N N . ILE A 1 84 ? 2.804 24.263 -3.527 1.00 63.78 84 ILE A N 1
ATOM 659 C CA . ILE A 1 84 ? 3.225 23.599 -4.769 1.00 63.78 84 ILE A CA 1
ATOM 660 C C . ILE A 1 84 ? 4.706 23.907 -5.005 1.00 63.78 84 ILE A C 1
ATOM 662 O O . ILE A 1 84 ? 5.102 25.069 -4.973 1.00 63.78 84 ILE A O 1
ATOM 666 N N . GLN A 1 85 ? 5.515 22.872 -5.250 1.00 59.12 85 GLN A N 1
ATOM 667 C CA . GLN A 1 85 ? 6.918 23.012 -5.652 1.00 59.12 85 GLN A CA 1
ATOM 668 C C . GLN A 1 85 ? 7.061 22.628 -7.126 1.00 59.12 85 GLN A C 1
ATOM 670 O O . GLN A 1 85 ? 6.685 21.523 -7.517 1.00 59.12 85 GLN A O 1
ATOM 675 N N . LEU A 1 86 ? 7.594 23.542 -7.938 1.00 64.06 86 LEU A N 1
ATOM 676 C CA . LEU A 1 86 ? 7.832 23.349 -9.368 1.00 64.06 86 LEU A CA 1
ATOM 677 C C . LEU A 1 86 ? 9.337 23.409 -9.619 1.00 64.06 86 LEU A C 1
ATOM 679 O O . LEU A 1 86 ? 9.997 24.349 -9.179 1.00 64.06 86 LEU A O 1
ATOM 683 N N . LYS A 1 87 ? 9.873 22.413 -10.326 1.00 65.94 87 LYS A N 1
ATOM 684 C CA . LYS A 1 87 ? 11.245 22.442 -10.830 1.00 65.94 87 LYS A CA 1
ATOM 685 C C . LYS A 1 87 ? 11.189 22.864 -12.294 1.00 65.94 87 LYS A C 1
ATOM 687 O O . LYS A 1 87 ? 10.538 22.194 -13.090 1.00 65.94 87 LYS A O 1
ATOM 692 N N . VAL A 1 88 ? 11.807 23.996 -12.605 1.00 67.75 88 VAL A N 1
ATOM 693 C CA . VAL A 1 88 ? 11.836 24.577 -13.948 1.00 67.75 88 VAL A CA 1
ATOM 694 C C . VAL A 1 88 ? 13.262 24.451 -14.456 1.00 67.75 88 VAL A C 1
ATOM 696 O O . VAL A 1 88 ? 14.177 24.926 -13.789 1.00 67.75 88 VAL A O 1
ATOM 699 N N . ASP A 1 89 ? 13.437 23.794 -15.597 1.00 61.06 89 ASP A N 1
ATOM 700 C CA . ASP A 1 89 ? 14.712 23.779 -16.306 1.00 61.06 89 ASP A CA 1
ATOM 701 C C . ASP A 1 89 ? 14.768 25.009 -17.233 1.00 61.06 89 ASP A C 1
ATOM 703 O O . ASP A 1 89 ? 13.767 25.386 -17.850 1.00 61.06 89 ASP A O 1
ATOM 707 N N . ASP A 1 90 ? 15.916 25.689 -17.210 1.00 65.38 90 ASP A N 1
ATOM 708 C CA . ASP A 1 90 ? 16.122 27.077 -17.633 1.00 65.38 90 ASP A CA 1
ATOM 709 C C . ASP A 1 90 ? 15.605 27.416 -19.042 1.00 65.38 90 ASP A C 1
ATOM 711 O O . ASP A 1 90 ? 16.090 26.882 -20.034 1.00 65.38 90 ASP A O 1
ATOM 715 N N . GLU A 1 91 ? 14.630 28.338 -19.086 1.00 60.38 91 GLU A N 1
ATOM 716 C CA . GLU A 1 91 ? 14.531 29.517 -19.985 1.00 60.38 91 GLU A CA 1
ATOM 717 C C . GLU A 1 91 ? 13.123 30.145 -19.963 1.00 60.38 91 GLU A C 1
ATOM 719 O O . GLU A 1 91 ? 12.923 31.288 -20.388 1.00 60.38 91 GLU A O 1
ATOM 724 N N . ILE A 1 92 ? 12.127 29.443 -19.417 1.00 59.94 92 ILE A N 1
ATOM 725 C CA . ILE A 1 92 ? 10.769 29.981 -19.316 1.00 59.94 92 ILE A CA 1
ATOM 726 C C . ILE A 1 92 ? 10.700 30.950 -18.132 1.00 59.94 92 ILE A C 1
ATOM 728 O O . ILE A 1 92 ? 10.848 30.569 -16.970 1.00 59.94 92 ILE A O 1
ATOM 732 N N . LYS A 1 93 ? 10.449 32.229 -18.432 1.00 69.25 93 LYS A N 1
ATOM 733 C CA . LYS A 1 93 ? 10.320 33.296 -17.431 1.00 69.25 93 LYS A CA 1
ATOM 734 C C . LYS A 1 93 ? 9.243 32.913 -16.416 1.00 69.25 93 LYS A C 1
ATOM 736 O O . LYS A 1 93 ? 8.091 32.715 -16.788 1.00 69.25 93 LYS A O 1
ATOM 741 N N . GLU A 1 94 ? 9.606 32.886 -15.138 1.00 68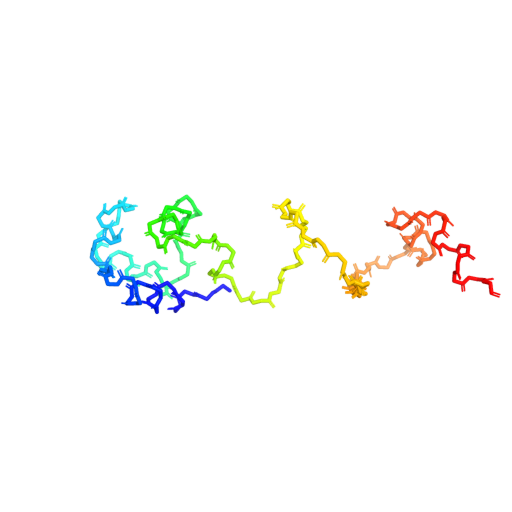.31 94 GLU A N 1
ATOM 742 C CA . GLU A 1 94 ? 8.764 32.530 -13.981 1.00 68.31 94 GLU A CA 1
ATOM 743 C C . GLU A 1 94 ? 7.312 33.046 -14.077 1.00 68.31 94 GLU A C 1
ATOM 745 O O . GLU A 1 94 ? 6.351 32.317 -13.830 1.00 68.31 94 GLU A O 1
ATOM 750 N N . LYS A 1 95 ? 7.133 34.292 -14.539 1.00 66.56 95 LYS A N 1
ATOM 751 C CA . LYS A 1 95 ? 5.817 34.924 -14.730 1.00 66.56 95 LYS A CA 1
ATOM 752 C C . LYS A 1 95 ? 4.925 34.242 -15.771 1.00 66.56 95 LYS A C 1
ATOM 754 O O . LYS A 1 95 ? 3.708 34.297 -15.626 1.00 66.56 95 LYS A O 1
ATOM 759 N N . GLU A 1 96 ? 5.476 33.649 -16.825 1.00 69.06 96 GLU A N 1
ATOM 760 C CA . GLU A 1 96 ? 4.685 32.921 -17.825 1.00 69.06 96 GLU A CA 1
ATOM 761 C C . GLU A 1 96 ? 4.217 31.567 -17.303 1.00 69.06 96 GLU A C 1
ATOM 763 O O . GLU A 1 96 ? 3.055 31.218 -17.496 1.00 69.06 96 GLU A O 1
ATOM 768 N N . ILE A 1 97 ? 5.060 30.860 -16.550 1.00 70.62 97 ILE A N 1
ATOM 769 C CA . ILE A 1 97 ? 4.674 29.598 -15.906 1.00 70.62 97 ILE A CA 1
ATOM 770 C C . ILE A 1 97 ? 3.561 29.847 -14.897 1.00 70.62 97 ILE A C 1
ATOM 772 O O . ILE A 1 97 ? 2.548 29.150 -14.905 1.00 70.62 97 ILE A O 1
ATOM 776 N N . LEU A 1 98 ? 3.699 30.882 -14.065 1.00 70.25 98 LEU A N 1
ATOM 777 C CA . LEU A 1 98 ? 2.660 31.232 -13.099 1.00 70.25 98 LEU A CA 1
ATOM 778 C C . LEU A 1 98 ? 1.327 31.559 -13.792 1.00 70.25 98 LEU A C 1
ATOM 780 O O . LEU A 1 98 ? 0.274 31.144 -13.310 1.00 70.25 98 LEU A O 1
ATOM 784 N N . LYS A 1 99 ? 1.361 32.229 -14.952 1.00 71.12 99 LYS A N 1
ATOM 785 C CA . LYS A 1 99 ? 0.162 32.460 -15.774 1.00 71.12 99 LYS A CA 1
ATOM 786 C C . LYS A 1 99 ? -0.413 31.171 -16.359 1.00 71.12 99 LYS A C 1
ATOM 788 O O . LYS A 1 99 ? -1.631 31.038 -16.382 1.00 71.12 99 LYS A O 1
ATOM 793 N N . MET A 1 100 ? 0.423 30.242 -16.825 1.00 65.94 100 MET A N 1
ATOM 794 C CA . MET A 1 100 ? -0.035 28.9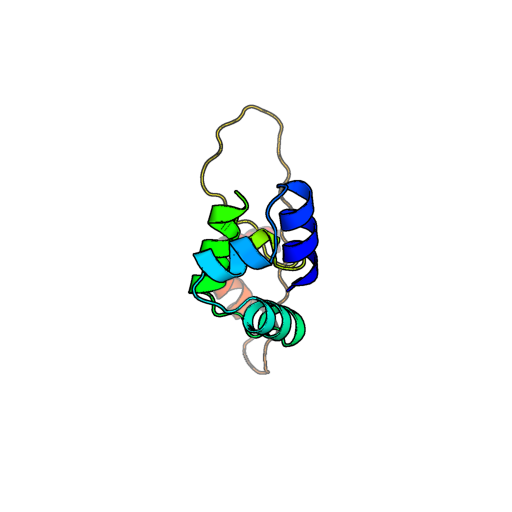58 -17.372 1.00 65.94 100 MET A CA 1
ATOM 795 C C . MET A 1 100 ? -0.679 28.071 -16.302 1.00 65.94 100 MET A C 1
ATOM 797 O O . MET A 1 100 ? -1.708 27.457 -16.562 1.00 65.94 100 MET A O 1
ATOM 801 N N . VAL A 1 101 ? -0.092 28.010 -15.105 1.00 70.56 101 VAL A N 1
ATOM 802 C CA . VAL A 1 101 ? -0.531 27.097 -14.037 1.00 70.56 101 VAL A CA 1
ATOM 803 C C . VAL A 1 101 ? -1.728 27.655 -13.263 1.00 70.56 101 VAL A C 1
ATOM 805 O O . VAL A 1 101 ? -2.654 26.909 -12.955 1.00 70.56 101 VAL A O 1
ATOM 808 N N . PHE A 1 102 ? -1.729 28.955 -12.952 1.00 77.19 102 PHE A N 1
ATOM 809 C CA . PHE A 1 102 ? -2.725 29.565 -12.057 1.00 77.19 102 PHE A CA 1
ATOM 810 C C . PHE A 1 102 ? -3.646 30.583 -12.743 1.00 77.19 102 PHE A C 1
ATOM 812 O O . PHE A 1 102 ? -4.603 31.062 -12.134 1.00 77.19 102 PHE A O 1
ATOM 819 N N . GLY A 1 103 ? -3.383 30.917 -14.008 1.00 74.56 103 GLY A N 1
ATOM 820 C CA . GLY A 1 103 ? -4.155 31.899 -14.763 1.00 74.56 103 GLY A CA 1
ATOM 821 C C . GLY A 1 103 ? -3.831 33.356 -14.409 1.00 74.56 103 GLY A C 1
ATOM 822 O O . GLY A 1 103 ? -3.179 33.683 -13.417 1.00 74.56 103 GLY A O 1
ATOM 823 N N . ASN A 1 104 ? -4.322 34.278 -15.242 1.00 73.75 104 ASN A N 1
ATOM 824 C CA . ASN A 1 104 ? -4.066 35.717 -15.090 1.00 73.75 104 ASN A CA 1
ATOM 825 C C . ASN A 1 104 ? -4.721 36.336 -13.840 1.00 73.75 104 ASN A C 1
ATOM 827 O O . ASN A 1 104 ? -4.250 37.360 -13.350 1.00 73.75 104 ASN A O 1
ATOM 831 N N . GLU A 1 105 ? -5.799 35.736 -13.333 1.00 71.69 105 GLU A N 1
ATOM 832 C CA . GLU A 1 105 ? -6.512 36.175 -12.122 1.00 71.69 105 GLU A CA 1
ATOM 833 C C . GLU A 1 105 ? -5.602 36.122 -10.886 1.00 71.69 105 GLU A C 1
ATOM 835 O O . GLU A 1 105 ? -5.552 37.073 -10.106 1.00 71.69 105 GLU A O 1
ATOM 840 N N . PHE A 1 106 ? -4.800 35.059 -10.762 1.00 67.06 106 PHE A N 1
ATOM 841 C CA . PHE A 1 106 ? -3.865 34.882 -9.653 1.00 67.06 106 PHE A CA 1
ATOM 842 C C . PHE A 1 106 ? -2.760 35.950 -9.652 1.00 67.06 106 PHE A C 1
ATOM 844 O O . PHE A 1 106 ? -2.424 36.511 -8.612 1.00 67.06 106 PHE A O 1
ATOM 851 N N . ILE A 1 107 ? -2.253 36.318 -10.834 1.00 65.06 107 ILE A N 1
ATOM 852 C CA . ILE A 1 107 ? -1.217 37.353 -10.980 1.00 65.06 107 ILE A CA 1
ATOM 853 C C . ILE A 1 107 ? -1.720 38.741 -10.552 1.00 65.06 107 ILE A C 1
ATOM 855 O O . ILE A 1 107 ? -0.947 39.542 -10.028 1.00 65.06 107 ILE A O 1
ATOM 859 N N . LYS A 1 108 ? -3.007 39.049 -10.751 1.00 68.56 108 LYS A N 1
ATOM 860 C CA . LYS A 1 108 ? -3.593 40.331 -10.320 1.00 68.56 108 LYS A CA 1
ATOM 861 C C . LYS A 1 108 ? -3.691 40.446 -8.797 1.00 68.56 108 LYS A C 1
ATOM 863 O O . LYS A 1 108 ? -3.594 41.550 -8.277 1.00 68.56 108 LYS A O 1
ATOM 868 N N . LEU A 1 109 ? -3.869 39.325 -8.097 1.00 61.75 109 LEU A N 1
ATOM 869 C CA . LEU A 1 109 ? -3.986 39.285 -6.637 1.00 61.75 109 LEU A CA 1
ATOM 870 C C . LEU A 1 109 ? -2.644 39.489 -5.923 1.00 61.75 109 LEU A C 1
ATOM 872 O O . LEU A 1 109 ? -2.623 40.080 -4.852 1.00 61.75 109 LEU A O 1
ATOM 876 N N . ILE A 1 110 ? -1.538 39.033 -6.516 1.00 65.06 110 ILE A N 1
ATOM 877 C CA . ILE A 1 110 ? -0.191 39.159 -5.928 1.00 65.06 110 ILE A CA 1
ATOM 878 C C . ILE A 1 110 ? 0.500 40.503 -6.220 1.00 65.06 110 ILE A C 1
ATOM 880 O O . ILE A 1 110 ? 1.491 40.817 -5.575 1.00 65.06 110 ILE A O 1
ATOM 884 N N . ASN A 1 111 ? 0.017 41.276 -7.201 1.00 61.81 111 ASN A N 1
ATOM 885 C CA . ASN A 1 111 ? 0.599 42.569 -7.600 1.00 61.81 111 ASN A CA 1
ATOM 886 C C . ASN A 1 111 ? -0.244 43.778 -7.142 1.00 61.81 111 ASN A C 1
ATOM 888 O O . ASN A 1 111 ? -0.118 44.858 -7.720 1.00 61.81 111 ASN A O 1
ATOM 892 N N . LYS A 1 112 ? -1.138 43.587 -6.166 1.00 54.00 112 LYS A N 1
ATOM 893 C CA . LYS A 1 112 ? -1.932 44.653 -5.543 1.00 54.00 112 LYS A CA 1
ATOM 894 C C . LYS A 1 112 ? -1.268 45.108 -4.250 1.00 54.00 112 LYS A C 1
ATOM 896 O O . LYS A 1 112 ? -1.295 46.331 -4.002 1.00 54.00 112 LYS A O 1
#

Sequence (112 aa):
MNYNKIKELAESRKVTIKDLAIRVGYTEAGLHKAIRNKSIKVDSLENIAQILGVPISSFFDETFVQSPAKAELKSSEKKYQITIQLKVDDEIKEKEILKMVFGNEFIKLINK

pLDDT: mean 74.41, std 16.52, range [41.47, 93.75]

Foldseek 3Di:
DALVVLVVLCVVQVHDCCNLQVQLVHHSVRSVVCSVVVNDDPVSLCSSCVVSVHHSCSRDDPDDDDDDDDDDDDDDPDDDDDDDDDDDDDDPDPVVVCCVPPNPVVVVVVVD